Protein AF-A0A535FPW2-F1 (afdb_monomer_lite)

pLDDT: mean 88.95, std 12.65, range [50.31, 97.12]

Radius of gyration: 19.44 Å; chains: 1; bounding box: 48×42×48 Å

Secondary structure (DSSP, 8-state):
-HHHHHTT---PPPSSHHHHHHHHHHHHHHHT--S---PPPTT-HHHHHHT-SS---EEE-TTS-EEEEPPSTTTT--HHHHHHHHHHHHHHHHHHHHHTT-----

Structure (mmCIF, N/CA/C/O backbone):
data_AF-A0A535FPW2-F1
#
_entry.id   AF-A0A535FPW2-F1
#
loop_
_atom_site.group_PDB
_atom_site.id
_atom_site.type_symbol
_atom_site.label_atom_id
_atom_site.label_alt_id
_atom_site.label_comp_id
_atom_site.label_asym_id
_atom_site.label_entity_id
_atom_site.label_seq_id
_atom_site.pdbx_PDB_ins_code
_atom_site.Cartn_x
_atom_site.Cartn_y
_atom_site.Cartn_z
_atom_site.occupancy
_atom_site.B_iso_or_equiv
_atom_site.auth_seq_id
_atom_site.auth_comp_id
_atom_site.auth_asym_id
_atom_site.auth_atom_id
_atom_site.pdbx_PDB_model_num
ATOM 1 N N . MET A 1 1 ? 10.586 -16.658 -7.706 1.00 62.81 1 MET A N 1
ATOM 2 C CA . MET A 1 1 ? 10.755 -16.049 -9.047 1.00 62.81 1 MET A CA 1
ATOM 3 C C . MET A 1 1 ? 9.951 -16.788 -10.113 1.00 62.81 1 MET A C 1
ATOM 5 O O . MET A 1 1 ? 9.350 -16.128 -10.947 1.00 62.81 1 MET A O 1
ATOM 9 N N . GLU A 1 2 ? 9.860 -18.121 -10.050 1.00 83.56 2 GLU A N 1
ATOM 10 C CA . GLU A 1 2 ? 9.087 -18.947 -10.998 1.00 83.56 2 GLU A CA 1
ATOM 11 C C . GLU A 1 2 ? 7.618 -18.522 -11.177 1.00 83.56 2 GLU A C 1
ATOM 13 O O . GLU A 1 2 ? 7.152 -18.475 -12.311 1.00 83.56 2 GLU A O 1
ATOM 18 N N . SER A 1 3 ? 6.911 -18.124 -10.105 1.00 84.94 3 SER A N 1
ATOM 19 C CA . SER A 1 3 ? 5.524 -17.622 -10.218 1.00 84.94 3 SER A CA 1
ATOM 20 C C . SER A 1 3 ? 5.427 -16.405 -11.136 1.00 84.94 3 SER A C 1
ATOM 22 O O . SER A 1 3 ? 4.602 -16.383 -12.036 1.00 84.94 3 SER A O 1
ATOM 24 N N . ASN A 1 4 ? 6.332 -15.430 -10.998 1.00 86.62 4 ASN A N 1
ATOM 25 C CA . ASN A 1 4 ? 6.296 -14.220 -11.823 1.00 86.62 4 ASN A CA 1
ATOM 26 C C . ASN A 1 4 ? 6.556 -14.523 -13.307 1.00 86.62 4 ASN A C 1
ATOM 28 O O . ASN A 1 4 ? 5.999 -13.853 -14.174 1.00 86.62 4 ASN A O 1
ATOM 32 N N . ILE A 1 5 ? 7.389 -15.529 -13.598 1.00 90.19 5 ILE A N 1
ATOM 33 C CA . ILE A 1 5 ? 7.633 -16.011 -14.965 1.00 90.19 5 ILE A CA 1
ATOM 34 C C . ILE A 1 5 ? 6.367 -16.680 -15.510 1.00 90.19 5 ILE A C 1
ATOM 36 O O . ILE A 1 5 ? 5.913 -16.343 -16.603 1.00 90.19 5 ILE A O 1
ATOM 40 N N . LYS A 1 6 ? 5.766 -17.590 -14.737 1.00 89.75 6 LYS A N 1
ATOM 41 C CA . LYS A 1 6 ? 4.532 -18.292 -15.111 1.00 89.75 6 LYS A CA 1
ATOM 42 C C . LYS A 1 6 ? 3.379 -17.321 -15.376 1.00 89.75 6 LYS A C 1
ATOM 44 O O . LYS A 1 6 ? 2.689 -17.451 -16.381 1.00 89.75 6 LYS A O 1
ATOM 49 N N . ASP A 1 7 ? 3.236 -16.314 -14.523 1.00 86.31 7 ASP A N 1
ATOM 50 C CA . ASP A 1 7 ? 2.155 -15.325 -14.583 1.00 86.31 7 ASP A CA 1
ATOM 51 C C . ASP A 1 7 ? 2.475 -14.154 -15.540 1.00 86.31 7 ASP A C 1
ATOM 53 O O . ASP A 1 7 ? 1.677 -13.222 -15.713 1.00 86.31 7 ASP A O 1
ATOM 57 N N . GLN A 1 8 ? 3.646 -14.201 -16.195 1.00 87.00 8 GLN A N 1
ATOM 58 C CA . GLN A 1 8 ? 4.118 -13.202 -17.157 1.00 87.00 8 GLN A CA 1
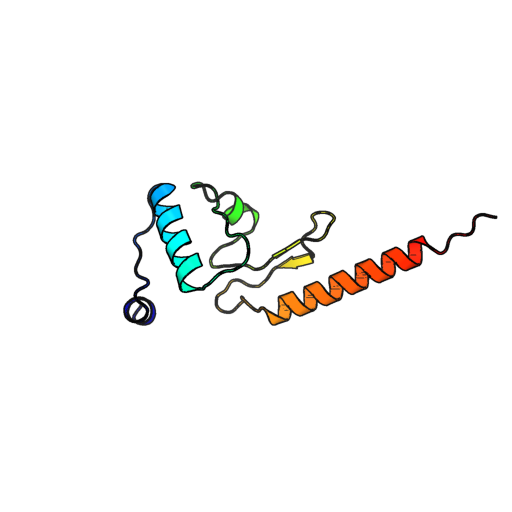ATOM 59 C C . GLN A 1 8 ? 4.091 -11.780 -16.562 1.00 87.00 8 GLN A C 1
ATOM 61 O O . GLN A 1 8 ? 3.583 -10.832 -17.168 1.00 87.00 8 GLN A O 1
ATOM 66 N N . VAL A 1 9 ? 4.577 -11.635 -15.327 1.00 89.81 9 VAL A N 1
ATOM 67 C CA . VAL A 1 9 ? 4.662 -10.374 -14.563 1.00 89.81 9 VAL A CA 1
ATOM 68 C C . VAL A 1 9 ? 6.119 -10.028 -14.251 1.00 89.81 9 VAL A C 1
ATOM 70 O O . VAL A 1 9 ? 6.514 -9.803 -13.109 1.00 89.81 9 VAL A O 1
ATOM 73 N N . LEU A 1 10 ? 6.940 -10.004 -15.299 1.00 91.62 10 LEU A N 1
ATOM 74 C CA . LEU A 1 10 ? 8.325 -9.547 -15.249 1.00 91.62 10 LEU A CA 1
ATOM 75 C C . LEU A 1 10 ? 8.391 -8.139 -15.825 1.00 91.62 10 LEU A C 1
ATOM 77 O O . LEU A 1 10 ? 8.252 -7.946 -17.030 1.00 91.62 10 LEU A O 1
ATOM 81 N N . PHE A 1 11 ? 8.605 -7.163 -14.953 1.00 89.81 11 PHE A N 1
ATOM 82 C CA . PHE A 1 11 ? 8.752 -5.764 -15.330 1.00 89.81 11 PHE A CA 1
ATOM 83 C C . PHE A 1 11 ? 10.120 -5.267 -14.874 1.00 89.81 11 PHE A C 1
ATOM 85 O O . PHE A 1 11 ? 10.589 -5.633 -13.795 1.00 89.81 11 PHE A O 1
ATOM 92 N N . ALA A 1 12 ? 10.760 -4.437 -15.695 1.00 93.00 12 ALA A N 1
ATOM 93 C CA . ALA A 1 12 ? 11.946 -3.710 -15.270 1.00 93.00 12 ALA A CA 1
ATOM 94 C C . ALA A 1 12 ? 11.567 -2.655 -14.221 1.00 93.00 12 ALA A C 1
ATOM 96 O O . ALA A 1 12 ? 10.449 -2.134 -14.233 1.00 93.00 12 ALA A O 1
ATOM 97 N N . THR A 1 13 ? 12.507 -2.320 -13.336 1.00 92.94 13 THR A N 1
ATOM 98 C CA . THR A 1 13 ? 12.333 -1.200 -12.406 1.00 92.94 13 THR A CA 1
ATOM 99 C C . THR A 1 13 ? 12.150 0.097 -13.202 1.00 92.94 13 THR A C 1
ATOM 101 O O . THR A 1 13 ? 13.048 0.435 -13.979 1.00 92.94 13 THR A O 1
ATOM 104 N N . PRO A 1 14 ? 11.036 0.830 -13.009 1.00 95.25 14 PRO A N 1
ATOM 105 C CA . PRO A 1 14 ? 10.796 2.090 -13.702 1.00 95.25 14 PRO A CA 1
ATOM 106 C C . PRO A 1 14 ? 11.856 3.144 -13.382 1.00 95.25 14 PRO A C 1
ATOM 108 O O . PRO A 1 14 ? 12.238 3.311 -12.223 1.00 95.25 14 PRO A O 1
ATOM 111 N N . LYS A 1 15 ? 12.284 3.898 -14.395 1.00 96.31 15 LYS A N 1
ATOM 112 C CA . LYS A 1 15 ? 13.288 4.971 -14.277 1.00 96.31 15 LYS A CA 1
ATOM 113 C C . LYS A 1 15 ? 12.702 6.377 -14.385 1.00 96.31 15 LYS A C 1
ATOM 115 O O . LYS A 1 15 ? 13.404 7.350 -14.130 1.00 96.31 15 LYS A O 1
ATOM 120 N N . ASN A 1 16 ? 11.432 6.482 -14.758 1.00 95.69 16 ASN A N 1
ATOM 121 C CA . ASN A 1 16 ? 10.691 7.733 -14.880 1.00 95.69 16 ASN A CA 1
ATOM 122 C C . ASN A 1 16 ? 9.193 7.498 -14.598 1.00 95.69 16 ASN A C 1
ATOM 124 O O . ASN A 1 16 ? 8.753 6.366 -14.358 1.00 95.69 16 ASN A O 1
ATOM 128 N N . GLU A 1 17 ? 8.411 8.578 -14.585 1.00 95.75 17 GLU A N 1
ATOM 129 C CA . GLU A 1 17 ? 6.974 8.522 -14.289 1.00 95.75 17 GLU A CA 1
ATOM 130 C C . GLU A 1 17 ? 6.167 7.777 -15.359 1.00 95.75 17 GLU A C 1
ATOM 132 O O . GLU A 1 17 ? 5.242 7.043 -15.013 1.00 95.75 17 GLU A O 1
ATOM 137 N N . GLU A 1 18 ? 6.542 7.888 -16.635 1.00 95.75 18 GLU A N 1
ATOM 138 C CA . GLU A 1 18 ? 5.849 7.219 -17.745 1.00 95.75 18 GLU A CA 1
ATOM 139 C C . GLU A 1 18 ? 5.973 5.694 -17.645 1.00 95.75 18 GLU A C 1
ATOM 141 O O . GLU A 1 18 ? 4.979 4.968 -17.715 1.00 95.75 18 GLU A O 1
ATOM 146 N N . GLU A 1 19 ? 7.183 5.193 -17.391 1.00 96.50 19 GLU A N 1
ATOM 147 C CA . GLU A 1 19 ? 7.441 3.772 -17.154 1.00 96.50 19 GLU A CA 1
ATOM 148 C C . GLU A 1 19 ? 6.699 3.272 -15.905 1.00 96.50 19 GLU A C 1
ATOM 150 O O . GLU A 1 19 ? 6.135 2.173 -15.907 1.00 96.50 19 GLU A O 1
ATOM 155 N N . ARG A 1 20 ? 6.642 4.084 -14.838 1.00 96.62 20 ARG A N 1
ATOM 156 C CA . ARG A 1 20 ? 5.902 3.746 -13.611 1.00 96.62 20 ARG A CA 1
ATOM 157 C C . ARG A 1 20 ? 4.406 3.630 -13.901 1.00 96.62 20 ARG A C 1
ATOM 159 O O . ARG A 1 20 ? 3.770 2.668 -13.465 1.00 96.62 20 ARG A O 1
ATOM 166 N N . ALA A 1 21 ? 3.860 4.565 -14.674 1.00 96.69 21 ALA A N 1
ATOM 167 C CA . ALA A 1 21 ? 2.471 4.545 -15.107 1.00 96.69 21 ALA A CA 1
ATOM 168 C C . ALA A 1 21 ? 2.159 3.349 -16.010 1.00 96.69 21 ALA A C 1
ATOM 170 O O . ALA A 1 21 ? 1.106 2.726 -15.858 1.00 96.69 21 ALA A O 1
ATOM 171 N N . PHE A 1 22 ? 3.082 2.966 -16.894 1.00 95.88 22 PHE A N 1
ATOM 172 C CA . PHE A 1 22 ? 2.934 1.778 -17.728 1.00 95.88 22 PHE A CA 1
ATOM 173 C C . PHE A 1 22 ? 2.793 0.500 -16.886 1.00 95.88 22 PHE A C 1
ATOM 175 O O . PHE A 1 22 ? 1.833 -0.260 -17.070 1.00 95.88 22 PHE A O 1
ATOM 182 N N . VAL A 1 23 ? 3.699 0.285 -15.923 1.00 95.75 23 VAL A N 1
ATOM 183 C CA . VAL A 1 23 ? 3.679 -0.895 -15.040 1.00 95.75 23 VAL A CA 1
ATOM 184 C C . VAL A 1 23 ? 2.425 -0.905 -14.157 1.00 95.75 23 VAL A C 1
ATOM 186 O O . VAL A 1 23 ? 1.739 -1.927 -14.070 1.00 95.75 23 VAL A O 1
ATOM 189 N N . ALA A 1 24 ? 2.061 0.231 -13.557 1.00 95.56 24 ALA A N 1
ATOM 190 C CA . ALA A 1 24 ? 0.842 0.338 -12.755 1.00 95.56 24 ALA A CA 1
ATOM 191 C C . ALA A 1 24 ? -0.427 0.100 -13.587 1.00 95.56 24 ALA A C 1
ATOM 193 O O . ALA A 1 24 ? -1.330 -0.616 -13.155 1.00 95.56 24 ALA A O 1
ATOM 194 N N . GLY A 1 25 ? -0.479 0.622 -14.814 1.00 95.69 25 GLY A N 1
ATOM 195 C CA . GLY A 1 25 ? -1.580 0.375 -15.740 1.00 95.69 25 GLY A CA 1
ATOM 196 C C . GLY A 1 25 ? -1.726 -1.107 -16.091 1.00 95.69 25 GLY A C 1
ATOM 197 O O . GLY A 1 25 ? -2.847 -1.615 -16.171 1.00 95.69 25 GLY A O 1
ATOM 198 N N . ALA A 1 26 ? -0.614 -1.828 -16.264 1.00 94.75 26 ALA A N 1
ATOM 199 C CA . ALA A 1 26 ? -0.642 -3.276 -16.458 1.00 94.75 26 ALA A CA 1
ATOM 200 C C . ALA A 1 26 ? -1.210 -4.006 -15.227 1.00 94.75 26 ALA A C 1
ATOM 202 O O . ALA A 1 26 ? -2.040 -4.901 -15.391 1.00 94.75 26 ALA A O 1
ATOM 203 N N . CYS A 1 27 ? -0.826 -3.590 -14.015 1.00 94.12 27 CYS A N 1
ATOM 204 C CA . CYS A 1 27 ? -1.354 -4.121 -12.755 1.00 94.12 27 CYS A CA 1
ATOM 205 C C . CYS A 1 27 ? -2.877 -3.925 -12.640 1.00 94.12 27 CYS A C 1
ATOM 207 O O . CYS A 1 27 ? -3.613 -4.900 -12.477 1.00 94.12 27 CYS A O 1
ATOM 209 N N . VAL A 1 28 ? -3.362 -2.691 -12.830 1.00 96.56 28 VAL A N 1
ATOM 210 C CA . VAL A 1 28 ? -4.795 -2.343 -12.780 1.00 96.56 28 VAL A CA 1
ATOM 211 C C . VAL A 1 28 ? -5.613 -3.195 -13.748 1.00 96.56 28 VAL A C 1
ATOM 213 O O . VAL A 1 28 ? -6.652 -3.736 -13.366 1.00 96.56 28 VAL A O 1
ATOM 216 N N . ARG A 1 29 ? -5.133 -3.360 -14.989 1.00 94.75 29 ARG A N 1
ATOM 217 C CA . ARG A 1 29 ? -5.816 -4.169 -16.008 1.00 94.75 29 ARG A CA 1
ATOM 218 C C . ARG A 1 29 ? -5.809 -5.658 -15.670 1.00 94.75 29 ARG A C 1
ATOM 220 O O . ARG A 1 29 ? -6.866 -6.277 -15.724 1.00 94.75 29 ARG A O 1
ATOM 227 N N . LYS A 1 30 ? -4.652 -6.229 -15.308 1.00 93.50 30 LYS A N 1
ATOM 228 C CA . LYS A 1 30 ? -4.525 -7.667 -15.007 1.00 93.50 30 LYS A CA 1
ATOM 229 C C . LYS A 1 30 ? -5.327 -8.084 -13.773 1.00 93.50 30 LYS A C 1
ATOM 231 O O . LYS A 1 30 ? -5.935 -9.146 -13.790 1.00 93.50 30 LYS A O 1
ATOM 236 N N . LEU A 1 31 ? -5.346 -7.256 -12.727 1.00 92.88 31 LEU A N 1
ATOM 237 C CA . LEU A 1 31 ? -6.097 -7.528 -11.495 1.00 92.88 31 LEU A CA 1
ATOM 238 C C . LEU A 1 31 ? -7.566 -7.084 -11.571 1.00 92.88 31 LEU A C 1
ATOM 240 O O . LEU A 1 31 ? -8.336 -7.352 -10.653 1.00 92.88 31 LEU A O 1
ATOM 244 N N . GLY A 1 32 ? -7.964 -6.393 -12.643 1.00 96.00 32 GLY A N 1
ATOM 245 C CA . GLY A 1 32 ? -9.330 -5.910 -12.819 1.00 96.00 32 GLY A CA 1
ATOM 246 C C . GLY A 1 32 ? -9.762 -4.896 -11.758 1.00 96.00 32 GLY A C 1
ATOM 247 O O . GLY A 1 32 ? -10.941 -4.875 -11.401 1.00 96.00 32 GLY A O 1
ATOM 248 N N . ILE A 1 33 ? -8.837 -4.069 -11.256 1.00 95.25 33 ILE A N 1
ATOM 249 C CA . ILE A 1 33 ? -9.103 -3.082 -10.199 1.00 95.25 33 ILE A CA 1
ATOM 250 C C . ILE A 1 33 ? -10.206 -2.117 -10.657 1.00 95.25 33 ILE A C 1
ATOM 252 O O . ILE A 1 33 ? -10.130 -1.536 -11.740 1.00 95.25 33 ILE A O 1
ATOM 256 N N . LYS A 1 34 ? -11.253 -1.975 -9.834 1.00 95.69 34 LYS A N 1
ATOM 257 C CA . LYS A 1 34 ? -12.453 -1.169 -10.142 1.00 95.69 34 LYS A CA 1
ATOM 258 C C . LYS A 1 34 ? -12.532 0.155 -9.392 1.00 95.69 34 LYS A C 1
ATOM 260 O O . LYS A 1 34 ? -13.358 0.994 -9.731 1.00 95.69 34 LYS A O 1
ATOM 265 N N 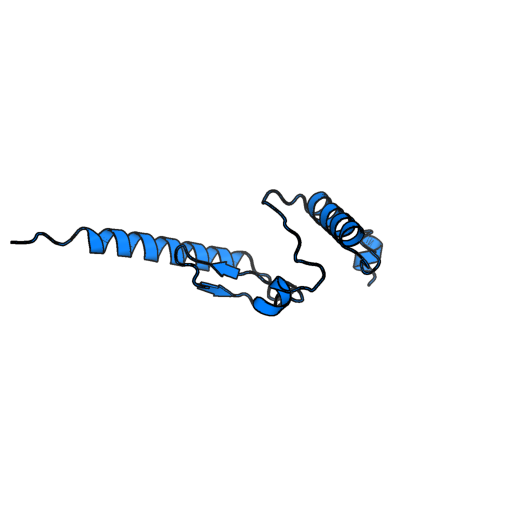. PHE A 1 35 ? -11.703 0.330 -8.373 1.00 94.06 35 PHE A N 1
ATOM 266 C CA . PHE A 1 35 ? -11.597 1.579 -7.629 1.00 94.06 35 PHE A CA 1
ATOM 267 C C . PHE A 1 35 ? -10.474 2.452 -8.209 1.00 94.06 35 PHE A C 1
ATOM 269 O O . PHE A 1 35 ? -9.594 1.927 -8.898 1.00 94.06 35 PHE A O 1
ATOM 276 N N . PRO A 1 36 ? -10.487 3.773 -7.954 1.00 96.81 36 PRO A N 1
ATOM 277 C CA . PRO A 1 36 ? -9.434 4.664 -8.424 1.00 96.81 36 PRO A CA 1
ATOM 278 C C . PRO A 1 36 ? -8.048 4.179 -7.988 1.00 96.81 36 PRO A C 1
ATOM 280 O O . PRO A 1 36 ? -7.800 3.957 -6.804 1.00 96.81 36 PRO A O 1
ATOM 283 N N . ALA A 1 37 ? -7.149 4.030 -8.958 1.00 96.44 37 ALA A N 1
ATOM 284 C CA . ALA A 1 37 ? -5.744 3.734 -8.730 1.00 96.44 37 ALA A CA 1
ATOM 285 C C . ALA A 1 37 ? -4.928 4.980 -9.074 1.00 96.44 37 ALA A C 1
ATOM 287 O O . ALA A 1 37 ? -5.045 5.520 -10.174 1.00 96.44 37 ALA A O 1
ATOM 288 N N . VAL A 1 38 ? -4.118 5.433 -8.125 1.00 96.00 38 VAL A N 1
ATOM 289 C CA . VAL A 1 38 ? -3.249 6.605 -8.268 1.00 96.00 38 VAL A CA 1
ATOM 290 C C . VAL A 1 38 ? -1.792 6.192 -8.113 1.00 96.00 38 VAL A C 1
ATOM 292 O O . VAL A 1 38 ? -1.490 5.147 -7.533 1.00 96.00 38 VAL A O 1
ATOM 295 N N . LEU A 1 39 ? -0.892 7.007 -8.652 1.00 96.25 39 LEU A N 1
ATOM 296 C CA . LEU A 1 39 ? 0.546 6.814 -8.522 1.00 96.25 39 LEU A CA 1
ATOM 297 C C . LEU A 1 39 ? 1.096 7.730 -7.440 1.00 96.25 39 LEU A C 1
ATOM 299 O O . LEU A 1 39 ? 0.761 8.912 -7.397 1.00 96.25 39 LEU A O 1
ATOM 303 N N . ASP A 1 40 ? 1.978 7.181 -6.610 1.00 95.88 40 ASP A N 1
ATOM 304 C CA . ASP A 1 40 ? 2.861 8.009 -5.801 1.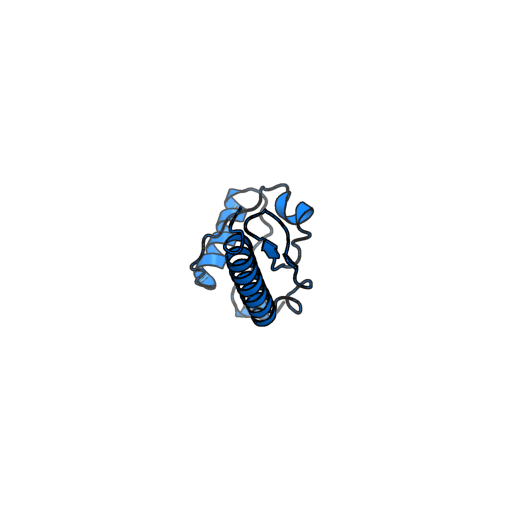00 95.88 40 ASP A CA 1
ATOM 305 C C . ASP A 1 40 ? 3.845 8.753 -6.711 1.00 95.88 40 ASP A C 1
ATOM 307 O O . ASP A 1 40 ? 4.224 8.261 -7.783 1.00 95.88 40 ASP A O 1
ATOM 311 N N . GLN A 1 41 ? 4.285 9.918 -6.247 1.00 93.50 41 GLN A N 1
ATOM 312 C CA . GLN A 1 41 ? 5.334 10.689 -6.901 1.00 93.50 41 GLN A CA 1
ATOM 313 C C . GLN A 1 41 ? 6.593 9.835 -7.061 1.00 93.50 41 GLN A C 1
ATOM 315 O O . GLN A 1 41 ? 6.846 8.913 -6.278 1.00 93.50 41 GLN A O 1
ATOM 320 N N . PHE A 1 42 ? 7.435 10.161 -8.045 1.00 93.69 42 PHE A N 1
ATOM 321 C CA . PHE A 1 42 ? 8.622 9.348 -8.313 1.00 93.69 42 PHE A CA 1
ATOM 322 C C . PHE A 1 42 ? 9.580 9.248 -7.107 1.00 93.69 42 PHE A C 1
ATOM 324 O O . PHE A 1 42 ? 10.242 8.226 -6.929 1.00 93.69 42 PHE A O 1
ATOM 331 N N . GLY A 1 43 ? 9.581 10.269 -6.239 1.00 95.06 43 GLY A N 1
ATOM 332 C CA . GLY A 1 43 ? 10.320 10.310 -4.972 1.00 95.06 43 GLY A CA 1
ATOM 333 C C . GLY A 1 43 ? 9.739 9.468 -3.826 1.00 95.06 43 GLY A C 1
ATOM 334 O O . GLY A 1 43 ? 10.304 9.490 -2.737 1.00 95.06 43 GLY A O 1
ATOM 335 N N . ASN A 1 44 ? 8.649 8.726 -4.048 1.00 95.00 44 ASN A N 1
ATOM 336 C CA . ASN A 1 44 ? 8.031 7.809 -3.080 1.00 95.00 44 ASN A CA 1
ATOM 337 C C . ASN A 1 44 ? 7.617 8.491 -1.757 1.00 95.00 44 ASN A C 1
ATOM 339 O O . ASN A 1 44 ? 7.864 7.962 -0.671 1.00 95.00 44 ASN A O 1
ATOM 343 N N . SER A 1 45 ? 7.071 9.709 -1.823 1.00 97.12 45 SER A N 1
ATOM 344 C CA . SER A 1 45 ? 6.742 10.505 -0.633 1.00 97.12 45 SER A CA 1
ATOM 345 C C . SER A 1 45 ? 5.573 9.909 0.156 1.00 97.12 45 SER A C 1
ATOM 347 O O . SER A 1 45 ? 5.618 9.866 1.388 1.00 97.12 45 SER A O 1
ATOM 349 N N . THR A 1 46 ? 4.555 9.386 -0.533 1.00 96.56 46 THR A N 1
ATOM 350 C CA . THR A 1 46 ? 3.409 8.724 0.106 1.00 96.56 46 THR A CA 1
ATOM 351 C C . THR A 1 46 ? 3.822 7.392 0.719 1.00 96.56 46 THR A C 1
ATOM 353 O O . THR A 1 46 ? 3.444 7.095 1.853 1.00 96.56 46 THR A O 1
ATOM 356 N N . GLU A 1 47 ? 4.623 6.600 -0.000 1.00 96.06 47 GLU A N 1
ATOM 357 C CA . GLU A 1 47 ? 5.164 5.340 0.510 1.00 96.06 47 GLU A CA 1
ATOM 358 C C . GLU A 1 47 ? 5.920 5.564 1.824 1.00 96.06 47 GLU A C 1
ATOM 360 O O . GLU A 1 47 ? 5.607 4.895 2.807 1.00 96.06 47 GLU A O 1
ATOM 365 N N . GLN A 1 48 ? 6.821 6.549 1.882 1.00 97.12 48 GLN A N 1
ATOM 366 C CA . GLN A 1 48 ? 7.596 6.857 3.087 1.00 97.12 48 GLN A CA 1
ATOM 367 C C . GLN A 1 48 ? 6.706 7.324 4.243 1.00 97.12 48 GLN A C 1
ATOM 369 O O . GLN A 1 48 ? 6.826 6.817 5.360 1.00 97.12 48 GLN A O 1
ATOM 374 N N . ALA A 1 49 ? 5.771 8.245 3.978 1.00 97.06 49 ALA A N 1
ATOM 375 C CA . ALA A 1 49 ? 4.855 8.764 4.995 1.00 97.06 49 ALA A CA 1
ATOM 376 C C . ALA A 1 49 ? 3.963 7.665 5.604 1.00 97.06 49 ALA A C 1
ATOM 378 O O . ALA A 1 49 ? 3.622 7.722 6.786 1.00 97.06 49 ALA A O 1
ATOM 379 N N . TYR A 1 50 ? 3.617 6.644 4.816 1.00 96.38 50 TYR A N 1
ATOM 380 C CA . TYR A 1 50 ? 2.747 5.544 5.230 1.00 96.38 50 TYR A CA 1
ATOM 381 C C . TYR A 1 50 ? 3.482 4.212 5.416 1.00 96.38 50 TYR A C 1
ATOM 383 O O . TYR A 1 50 ? 2.834 3.192 5.661 1.00 96.38 50 TYR A O 1
ATOM 391 N N . THR A 1 51 ? 4.816 4.157 5.369 1.00 95.81 51 THR A N 1
ATOM 392 C CA . THR A 1 51 ? 5.592 2.896 5.418 1.00 95.81 51 THR A CA 1
ATOM 393 C C . THR A 1 51 ? 4.972 1.810 4.520 1.00 95.81 51 THR A C 1
ATOM 395 O O . THR A 1 51 ? 4.619 0.717 4.983 1.00 95.81 51 THR A O 1
ATOM 398 N N . GLY A 1 52 ? 4.687 2.201 3.275 1.00 93.81 52 GLY A N 1
ATOM 399 C CA . GLY A 1 52 ? 3.807 1.499 2.343 1.00 93.81 52 GLY A CA 1
ATOM 400 C C . GLY A 1 52 ? 4.378 0.189 1.812 1.00 93.81 52 GLY A C 1
ATOM 401 O O . GLY A 1 52 ? 3.611 -0.696 1.441 1.00 93.81 52 GLY A O 1
ATOM 402 N N . TRP A 1 53 ? 5.701 0.035 1.812 1.00 92.81 53 TRP A N 1
ATOM 403 C CA . TRP A 1 53 ? 6.363 -1.180 1.353 1.00 92.81 53 TRP A CA 1
ATOM 404 C C . TRP A 1 53 ? 6.225 -2.359 2.349 1.00 92.81 53 TRP A C 1
ATOM 406 O O . TRP A 1 53 ? 6.282 -2.154 3.573 1.00 92.81 53 TRP A O 1
ATOM 416 N N . 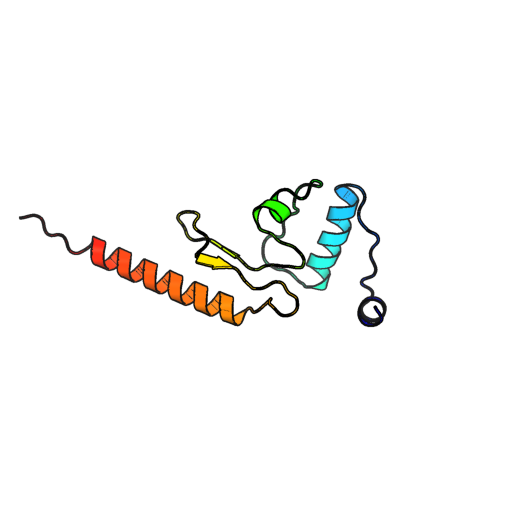PRO A 1 54 ? 6.093 -3.620 1.877 1.00 91.19 54 PRO A N 1
ATOM 417 C CA . PRO A 1 54 ? 5.928 -4.050 0.477 1.00 91.19 54 PRO A CA 1
ATOM 418 C C . PRO A 1 54 ? 4.526 -3.774 -0.091 1.00 91.19 54 PRO A C 1
ATOM 420 O O . PRO A 1 54 ? 4.387 -3.505 -1.279 1.00 91.19 54 PRO A O 1
ATOM 423 N N . ASP A 1 55 ? 3.512 -3.792 0.765 1.00 92.94 55 ASP A N 1
ATOM 424 C CA . ASP A 1 55 ? 2.135 -3.359 0.544 1.00 92.94 55 ASP A CA 1
ATOM 425 C C . ASP A 1 55 ? 1.471 -3.124 1.915 1.00 92.94 55 ASP A C 1
ATOM 427 O O . ASP A 1 55 ? 1.868 -3.695 2.943 1.00 92.94 55 ASP A O 1
ATOM 431 N N . ARG A 1 56 ? 0.461 -2.247 1.947 1.00 95.00 56 ARG A N 1
ATOM 432 C CA . ARG A 1 56 ? -0.274 -1.877 3.163 1.00 95.00 56 ARG A CA 1
ATOM 433 C C . ARG A 1 56 ? -1.730 -1.577 2.882 1.00 95.00 56 ARG A C 1
ATOM 435 O O . ARG A 1 56 ? -2.071 -0.990 1.860 1.00 95.00 56 ARG A O 1
ATOM 442 N N . ILE A 1 57 ? -2.560 -1.877 3.872 1.00 96.06 57 ILE A N 1
ATOM 443 C CA . ILE A 1 57 ? -3.934 -1.403 3.960 1.00 96.06 57 ILE A CA 1
ATOM 444 C C . ILE A 1 57 ? -4.014 -0.397 5.105 1.00 96.06 57 ILE A C 1
ATOM 446 O O . ILE A 1 57 ? -3.595 -0.684 6.230 1.00 96.06 57 ILE A O 1
ATOM 450 N N . TYR A 1 58 ? -4.590 0.763 4.813 1.00 96.81 58 TYR A N 1
ATOM 451 C CA . TYR A 1 58 ? -4.931 1.783 5.793 1.00 96.81 58 TYR A CA 1
ATOM 452 C C . TYR A 1 58 ? -6.430 2.061 5.748 1.00 96.81 58 TYR A C 1
ATOM 454 O O . TYR A 1 58 ? -7.021 2.094 4.670 1.00 96.81 58 TYR A O 1
ATOM 462 N N . LEU A 1 59 ? -7.030 2.295 6.915 1.00 96.62 59 LEU A N 1
ATOM 463 C CA . LEU A 1 59 ? -8.351 2.906 7.029 1.00 96.62 59 LEU A CA 1
ATOM 464 C C . LEU A 1 59 ? -8.192 4.275 7.674 1.00 96.62 59 LEU A C 1
ATOM 466 O O . LEU A 1 59 ? -7.664 4.379 8.783 1.00 96.62 59 LEU A O 1
ATOM 470 N N . ILE A 1 60 ? -8.655 5.308 6.981 1.00 95.75 60 ILE A N 1
ATOM 471 C CA . ILE A 1 60 ? -8.645 6.690 7.454 1.00 95.75 60 ILE A CA 1
ATOM 472 C C . ILE A 1 60 ? -10.102 7.110 7.664 1.00 95.75 60 ILE A C 1
ATOM 474 O O . ILE A 1 60 ? -10.936 6.883 6.789 1.00 95.75 60 ILE A O 1
ATOM 478 N N . ASP A 1 61 ? -10.423 7.653 8.838 1.00 95.06 61 ASP A N 1
ATOM 479 C CA . ASP A 1 61 ? -11.774 8.124 9.148 1.00 95.06 61 ASP A CA 1
ATOM 480 C C . ASP A 1 61 ? -12.081 9.496 8.521 1.00 95.06 61 ASP A C 1
ATOM 482 O O . ASP A 1 61 ? -11.226 10.152 7.927 1.00 95.06 61 ASP A O 1
ATOM 486 N N . GLN A 1 62 ? -13.322 9.957 8.688 1.00 93.56 62 GLN A N 1
ATOM 487 C CA . GLN A 1 62 ? -13.788 11.246 8.163 1.00 93.56 62 GLN A CA 1
ATOM 488 C C . GLN A 1 62 ? -13.052 12.463 8.756 1.00 93.56 62 GLN A C 1
ATOM 490 O O . GLN A 1 62 ? -13.132 13.551 8.196 1.00 93.56 62 GLN A O 1
ATOM 495 N N . ASN A 1 63 ? -12.325 12.291 9.865 1.00 94.19 63 ASN A N 1
ATOM 496 C CA . ASN A 1 63 ? -11.523 13.333 10.507 1.00 94.19 63 ASN A CA 1
ATOM 497 C C . ASN A 1 63 ? -10.037 13.245 10.117 1.00 94.19 63 ASN A C 1
ATOM 499 O O . ASN A 1 63 ? -9.204 13.914 10.729 1.00 94.19 63 ASN A O 1
ATOM 503 N N . GLY A 1 64 ? -9.684 12.391 9.150 1.00 93.94 64 GLY A N 1
ATOM 504 C CA . GLY A 1 64 ? -8.305 12.190 8.710 1.00 93.94 64 GLY A CA 1
ATOM 505 C C . GLY A 1 64 ? -7.462 11.331 9.655 1.00 93.94 64 GLY A C 1
ATOM 506 O O . GLY A 1 64 ? -6.236 11.353 9.564 1.00 93.94 64 GLY A O 1
ATOM 507 N N . ARG A 1 65 ? -8.071 10.572 10.577 1.00 95.94 65 ARG A N 1
ATOM 508 C CA . ARG A 1 65 ? -7.337 9.714 11.520 1.00 95.94 65 ARG A CA 1
ATOM 509 C C . ARG A 1 65 ? -7.183 8.302 10.984 1.00 95.94 65 ARG A C 1
ATOM 511 O O . ARG A 1 65 ? -8.155 7.682 10.560 1.00 95.94 65 ARG A O 1
ATOM 518 N N . VAL A 1 66 ? -5.978 7.750 11.099 1.00 96.19 66 VAL A N 1
ATOM 519 C CA . VAL A 1 66 ? -5.737 6.327 10.835 1.00 96.19 66 VAL A CA 1
ATOM 520 C C . VAL A 1 66 ? -6.402 5.494 11.932 1.00 96.19 66 VAL A C 1
ATOM 522 O O . VAL A 1 66 ? -5.994 5.538 13.089 1.00 96.19 66 VAL A O 1
ATOM 525 N N . THR A 1 67 ? -7.422 4.726 11.562 1.00 96.00 67 THR A N 1
ATOM 526 C CA . THR A 1 67 ? -8.172 3.832 12.461 1.00 96.00 67 THR A CA 1
ATOM 527 C C . THR A 1 67 ? -7.787 2.366 12.291 1.00 96.00 67 THR A C 1
ATOM 529 O O . THR A 1 67 ? -8.038 1.555 13.180 1.00 96.00 67 THR A O 1
ATOM 532 N N . TYR A 1 68 ? -7.127 2.021 11.184 1.00 96.88 68 TYR A N 1
ATOM 533 C CA . TYR A 1 68 ? -6.538 0.704 10.960 1.00 96.88 68 TYR A CA 1
ATOM 534 C C . TYR A 1 68 ? -5.289 0.812 10.081 1.00 96.88 68 TYR A C 1
ATOM 536 O O . TYR A 1 68 ? -5.254 1.596 9.131 1.00 96.88 68 TYR A O 1
ATOM 544 N N . LYS A 1 69 ? -4.279 -0.001 10.405 1.00 96.19 69 LYS A N 1
ATOM 545 C CA . LYS A 1 69 ? -3.040 -0.202 9.644 1.00 96.19 69 LYS A CA 1
ATOM 546 C C . LYS A 1 69 ? -2.729 -1.696 9.625 1.00 96.19 69 LYS A C 1
ATOM 548 O O . LYS A 1 69 ? -2.557 -2.294 10.687 1.00 96.19 69 LYS A O 1
ATOM 553 N N . SER A 1 70 ? -2.615 -2.290 8.441 1.00 96.75 70 SER A N 1
ATOM 554 C CA . SER A 1 70 ? -2.269 -3.708 8.311 1.00 96.75 70 SER A CA 1
ATOM 555 C C . SER A 1 70 ? -0.796 -3.989 8.630 1.00 96.75 70 SER A C 1
ATOM 557 O O . SER A 1 70 ? 0.079 -3.116 8.555 1.00 96.75 70 SER A O 1
ATOM 559 N N . LYS A 1 71 ? -0.491 -5.261 8.913 1.00 95.94 71 LYS A N 1
ATOM 560 C CA . LYS A 1 71 ? 0.883 -5.795 8.867 1.00 95.94 71 LYS A CA 1
ATOM 561 C C . LYS A 1 71 ? 1.438 -5.745 7.426 1.00 95.94 71 LYS A C 1
ATOM 563 O O . LYS A 1 71 ? 0.640 -5.621 6.495 1.00 95.94 71 LYS A O 1
ATOM 568 N N . PRO A 1 72 ? 2.773 -5.803 7.230 1.00 95.12 72 PRO A N 1
ATOM 569 C CA . PRO A 1 72 ? 3.338 -5.785 5.883 1.00 95.12 72 PRO A CA 1
ATOM 570 C C . PRO A 1 72 ? 2.921 -7.059 5.159 1.00 95.12 72 PRO A C 1
ATOM 572 O O . PRO A 1 72 ? 2.909 -8.134 5.771 1.00 95.12 72 PRO A O 1
ATOM 575 N N . GLY A 1 73 ? 2.546 -6.956 3.891 1.00 93.06 73 GLY A N 1
ATOM 576 C CA . GLY A 1 73 ? 2.200 -8.133 3.118 1.00 93.06 73 GLY A CA 1
ATOM 577 C C . GLY A 1 73 ? 3.407 -8.841 2.486 1.00 93.06 73 GLY A C 1
ATOM 578 O O . GLY A 1 73 ? 4.558 -8.599 2.860 1.00 93.06 73 GLY A O 1
ATOM 579 N N . PRO A 1 74 ? 3.137 -9.836 1.622 1.00 89.94 74 PRO A N 1
ATOM 580 C CA . PRO A 1 74 ? 1.787 -10.288 1.260 1.00 89.94 74 PRO A CA 1
ATOM 581 C C . PRO A 1 74 ? 1.034 -10.929 2.444 1.00 89.94 74 PRO A C 1
ATOM 583 O O . PRO A 1 74 ? -0.191 -10.917 2.494 1.00 89.94 74 PRO A O 1
ATOM 586 N N . PHE A 1 75 ? 1.745 -11.429 3.462 1.00 92.38 75 PHE A N 1
ATOM 587 C CA . PHE A 1 75 ? 1.140 -12.154 4.588 1.00 92.38 75 PHE A CA 1
ATOM 588 C C . PHE A 1 75 ? 0.254 -11.298 5.504 1.00 92.38 75 PHE A C 1
ATOM 590 O O . PHE A 1 75 ? -0.692 -11.820 6.093 1.00 92.38 75 PHE A O 1
ATOM 597 N N . GLY A 1 76 ? 0.551 -10.005 5.639 1.00 92.75 76 GLY A N 1
ATOM 598 C CA . GLY A 1 76 ? -0.252 -9.038 6.384 1.00 92.75 76 GLY A CA 1
ATOM 599 C C . GLY A 1 76 ? -1.417 -8.415 5.611 1.00 92.75 76 GLY A C 1
ATOM 600 O O . GLY A 1 76 ? -2.214 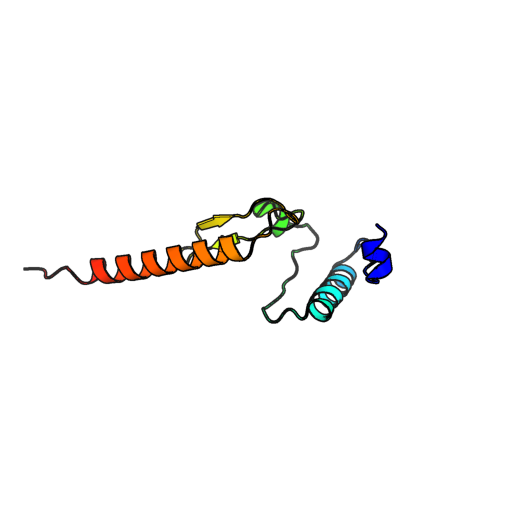-7.705 6.222 1.00 92.75 76 GLY A O 1
ATOM 601 N N . PHE A 1 77 ? -1.554 -8.675 4.308 1.00 91.81 77 PHE A N 1
ATOM 602 C CA . PHE A 1 77 ? -2.662 -8.155 3.507 1.00 91.81 77 PHE A CA 1
ATOM 603 C C . PHE A 1 77 ? -3.926 -8.996 3.760 1.00 91.81 77 PHE A C 1
ATOM 605 O O . PHE A 1 77 ? -4.109 -10.072 3.187 1.00 91.81 77 PHE A O 1
ATOM 612 N N . LYS A 1 78 ? -4.788 -8.539 4.678 1.00 94.19 78 LYS A N 1
ATOM 613 C CA . LYS A 1 78 ? -5.984 -9.268 5.138 1.00 94.19 78 LYS A CA 1
ATOM 614 C C . LYS A 1 78 ? -7.254 -8.437 4.945 1.00 94.19 78 LYS A C 1
ATOM 616 O O . LYS A 1 78 ? -7.590 -7.600 5.779 1.00 94.19 78 LYS A O 1
ATOM 621 N N . ALA A 1 79 ? -7.991 -8.707 3.866 1.00 92.44 79 ALA A N 1
ATOM 622 C CA . ALA A 1 79 ? -9.243 -8.009 3.556 1.00 92.44 79 ALA A CA 1
ATOM 623 C C . ALA A 1 79 ? -10.295 -8.137 4.679 1.00 92.44 79 ALA A C 1
ATOM 625 O O . ALA A 1 79 ? -10.976 -7.165 4.997 1.00 92.44 79 ALA A O 1
ATOM 626 N N . ASP A 1 80 ? -10.369 -9.295 5.340 1.00 96.44 80 ASP A N 1
ATOM 627 C CA . ASP A 1 80 ? -11.319 -9.530 6.435 1.00 96.44 80 ASP A CA 1
ATOM 628 C C . ASP A 1 80 ? -11.042 -8.658 7.667 1.00 96.44 80 ASP A C 1
ATOM 630 O O . ASP A 1 80 ? -11.967 -8.269 8.380 1.00 96.44 80 ASP A O 1
ATOM 634 N N . GLU A 1 81 ? -9.774 -8.333 7.940 1.00 96.31 81 GLU A N 1
ATOM 635 C CA . GLU A 1 81 ? -9.420 -7.425 9.036 1.00 96.31 81 GLU A CA 1
ATOM 636 C C . GLU A 1 81 ? -9.851 -5.990 8.723 1.00 96.31 81 GLU A C 1
ATOM 638 O O . GLU A 1 81 ? -10.435 -5.327 9.581 1.00 96.31 81 GLU A O 1
ATOM 643 N N . LEU A 1 82 ? -9.645 -5.538 7.480 1.00 95.94 82 LEU A N 1
ATOM 644 C CA . LEU A 1 82 ? -10.156 -4.247 7.019 1.00 95.94 82 LEU A CA 1
ATOM 645 C C . LEU A 1 82 ? -11.688 -4.189 7.117 1.00 95.94 82 LEU A C 1
ATOM 647 O O . LEU A 1 82 ? -12.228 -3.200 7.608 1.00 95.94 82 LEU A O 1
ATOM 651 N N . ALA A 1 83 ? -12.394 -5.241 6.693 1.00 96.19 83 ALA A N 1
ATOM 652 C CA . ALA A 1 83 ? -13.854 -5.297 6.769 1.00 96.19 83 ALA A CA 1
ATOM 653 C C . ALA A 1 83 ? -14.363 -5.166 8.217 1.00 96.19 83 ALA A C 1
ATOM 655 O O . ALA A 1 83 ? -15.308 -4.421 8.482 1.00 96.19 83 ALA A O 1
ATOM 656 N N . LYS A 1 84 ? -13.696 -5.821 9.177 1.00 96.62 84 LYS A N 1
ATOM 657 C CA . LYS A 1 84 ? -13.999 -5.682 10.614 1.00 96.62 84 LYS A CA 1
ATOM 658 C C . LYS A 1 84 ? -13.735 -4.263 11.126 1.00 96.62 84 LYS A C 1
ATOM 660 O O . LYS A 1 84 ? -14.546 -3.723 11.883 1.00 96.62 84 LYS A O 1
ATOM 665 N N . ALA A 1 85 ? -12.630 -3.646 10.704 1.00 95.62 85 ALA A N 1
ATOM 666 C CA . ALA A 1 85 ? -12.305 -2.267 11.065 1.00 95.62 85 ALA A CA 1
ATOM 667 C C . ALA A 1 85 ? -13.353 -1.277 10.525 1.00 95.62 85 ALA A C 1
ATOM 669 O O . ALA A 1 85 ? -13.827 -0.418 11.266 1.00 95.62 85 ALA A O 1
ATOM 670 N N . LEU A 1 86 ? -13.786 -1.454 9.273 1.00 95.44 86 LEU A N 1
ATOM 671 C CA . LEU A 1 86 ? -14.862 -0.675 8.654 1.00 95.44 86 LEU A CA 1
ATOM 672 C C . LEU A 1 86 ? -16.192 -0.821 9.404 1.00 95.44 86 LEU A C 1
ATOM 674 O O . LEU A 1 86 ? -16.846 0.179 9.695 1.00 95.44 86 LEU A O 1
ATOM 678 N N . ALA A 1 87 ? -16.581 -2.048 9.764 1.00 95.00 87 ALA A N 1
ATOM 679 C CA . ALA A 1 87 ? -17.797 -2.286 10.541 1.00 95.00 87 ALA A CA 1
ATOM 680 C C . ALA A 1 87 ? -17.749 -1.571 11.903 1.00 95.00 87 ALA A C 1
ATOM 682 O O . ALA A 1 87 ? -18.710 -0.913 12.298 1.00 95.00 87 ALA A O 1
ATOM 683 N N . THR A 1 88 ? -16.602 -1.633 12.584 1.00 92.38 88 THR A N 1
ATOM 684 C CA . THR A 1 88 ? -16.380 -0.946 13.867 1.00 92.38 88 THR A CA 1
ATOM 685 C C . THR A 1 88 ? -16.479 0.572 13.719 1.00 92.38 88 THR A C 1
ATOM 687 O O . THR A 1 88 ? -17.104 1.240 14.546 1.00 92.38 88 THR A O 1
ATOM 690 N N . LEU A 1 89 ? -15.903 1.127 12.649 1.00 90.88 89 LEU A N 1
ATOM 691 C CA . LEU A 1 89 ? -15.962 2.558 12.367 1.00 90.88 89 LEU A CA 1
ATOM 692 C C . LEU A 1 89 ? -17.407 3.029 12.142 1.00 90.88 89 LEU A C 1
ATOM 694 O O . LEU A 1 89 ? -17.818 4.036 12.714 1.00 90.88 89 LEU A O 1
ATOM 698 N N . ASN A 1 90 ? -18.199 2.271 11.382 1.00 86.00 90 ASN A N 1
ATOM 699 C CA . ASN A 1 90 ? -19.604 2.595 11.125 1.00 86.00 90 ASN A CA 1
ATOM 700 C C . ASN A 1 90 ? -20.456 2.574 12.405 1.00 86.00 90 ASN A C 1
ATOM 702 O O . ASN A 1 90 ? -21.289 3.460 12.601 1.00 86.00 90 ASN A O 1
ATOM 706 N N . LEU A 1 91 ? -20.214 1.611 13.301 1.00 81.19 91 LEU A N 1
ATOM 707 C CA . LEU A 1 91 ? -20.890 1.537 14.603 1.00 81.19 91 LEU A CA 1
ATOM 708 C C . LEU A 1 91 ? -20.545 2.737 15.501 1.00 81.19 91 LEU A C 1
ATOM 710 O O . LEU A 1 91 ? -21.428 3.303 16.143 1.00 81.19 91 LEU A O 1
ATOM 714 N N . SER A 1 92 ? -19.277 3.162 15.509 1.00 75.44 92 SER A N 1
ATOM 715 C CA . SER A 1 92 ? -1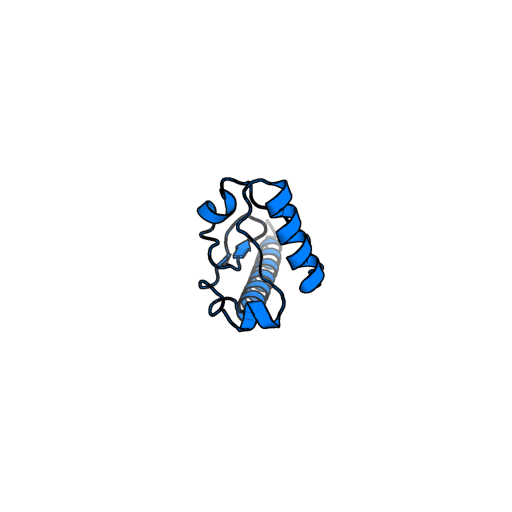8.820 4.346 16.254 1.00 75.44 92 SER A CA 1
ATOM 716 C C . SER A 1 92 ? -19.473 5.636 15.749 1.00 75.44 92 SER A C 1
ATOM 718 O O . SER A 1 92 ? -19.896 6.475 16.546 1.00 75.44 92 SER A O 1
ATOM 720 N N . THR A 1 93 ? -19.611 5.783 14.428 1.00 71.38 93 THR A N 1
ATOM 721 C CA . THR A 1 93 ? -20.293 6.934 13.820 1.00 71.38 93 THR A CA 1
ATOM 722 C C . THR A 1 93 ? -21.771 6.974 14.209 1.00 71.38 93 THR A C 1
ATOM 724 O O . THR A 1 93 ? -22.240 8.014 14.664 1.00 71.38 93 THR A O 1
ATOM 727 N N . ALA A 1 94 ? -22.486 5.846 14.123 1.00 68.44 94 ALA A N 1
ATOM 728 C CA . ALA A 1 94 ? -23.900 5.772 14.500 1.00 68.44 94 ALA A CA 1
ATOM 729 C C . ALA A 1 94 ? -24.139 6.123 15.983 1.00 68.44 94 ALA A C 1
ATOM 731 O O . ALA A 1 94 ? -25.050 6.890 16.300 1.00 68.44 94 ALA A O 1
ATOM 732 N N . ALA A 1 95 ? -23.284 5.632 16.888 1.00 66.81 95 ALA A N 1
ATOM 733 C CA . ALA A 1 95 ? -23.378 5.937 18.315 1.00 66.81 95 ALA A CA 1
ATOM 734 C C . ALA A 1 95 ? -23.148 7.431 18.619 1.00 66.81 95 ALA A C 1
ATOM 736 O O . ALA A 1 95 ? -23.885 8.016 19.413 1.00 66.81 95 ALA A O 1
ATOM 737 N N . LYS A 1 96 ? -22.175 8.073 17.953 1.00 63.12 96 LYS A N 1
ATOM 738 C CA . LYS A 1 96 ? -21.911 9.517 18.107 1.00 63.12 96 LYS A CA 1
ATOM 739 C C . LYS A 1 96 ? -23.077 10.379 17.626 1.00 63.12 96 LYS A C 1
ATOM 741 O O . LYS A 1 96 ? -23.412 11.362 18.286 1.00 63.12 96 LYS A O 1
ATOM 746 N N . THR A 1 97 ? -23.709 10.007 16.511 1.00 62.72 97 THR A N 1
ATOM 747 C CA . THR A 1 97 ? -24.903 10.699 16.002 1.00 62.72 97 THR A CA 1
ATOM 748 C C . THR A 1 97 ? -26.065 10.604 16.992 1.00 62.72 97 THR A C 1
ATOM 750 O O . THR A 1 97 ? -26.765 11.592 17.194 1.00 62.72 97 THR A O 1
ATOM 753 N N . GLN A 1 98 ? -26.228 9.465 17.672 1.00 56.31 98 GLN A N 1
ATOM 754 C CA . GLN A 1 98 ? -27.305 9.277 18.644 1.00 56.31 98 GLN A CA 1
ATOM 755 C C . GLN A 1 98 ? -27.084 10.062 19.946 1.00 56.31 98 GLN A C 1
ATOM 757 O O . GLN A 1 98 ? -28.032 10.645 20.460 1.00 56.31 98 GLN A O 1
ATOM 762 N N . THR A 1 99 ? -25.848 10.163 20.450 1.00 54.78 99 THR A N 1
ATOM 763 C CA . THR A 1 99 ? -25.543 10.986 21.639 1.00 54.78 99 THR A CA 1
ATOM 764 C C . THR A 1 99 ? -25.668 12.491 21.395 1.00 54.78 99 THR A C 1
ATOM 766 O O . THR A 1 99 ? -25.997 13.224 22.319 1.00 54.78 99 THR A O 1
ATOM 769 N N . ALA A 1 100 ? -25.460 12.966 20.162 1.00 56.91 100 ALA A N 1
ATOM 770 C CA . ALA A 1 100 ? -25.626 14.383 19.818 1.00 56.91 100 ALA A CA 1
ATOM 771 C C . ALA A 1 100 ? -27.103 14.827 19.725 1.00 56.91 100 ALA A C 1
ATOM 773 O O . ALA A 1 100 ? -27.376 16.020 19.634 1.00 56.91 100 ALA A O 1
ATOM 774 N N . GLN A 1 101 ? -28.051 13.883 19.740 1.00 54.59 101 GLN A N 1
ATOM 775 C CA . GLN A 1 101 ? -29.493 14.138 19.649 1.00 54.59 101 GLN A CA 1
ATOM 776 C C . GLN A 1 101 ? -30.203 14.185 21.014 1.00 54.59 101 GLN A C 1
ATOM 778 O O . GLN A 1 101 ? -31.390 14.498 21.066 1.00 54.59 101 GLN A O 1
ATOM 783 N N . ILE A 1 102 ? -29.494 13.903 22.113 1.00 54.94 102 ILE A N 1
ATOM 784 C CA . ILE A 1 102 ? -30.044 13.869 23.476 1.00 54.94 102 ILE A CA 1
ATOM 785 C C . ILE A 1 102 ? -29.567 15.102 24.253 1.00 54.94 102 ILE A C 1
ATOM 787 O O . ILE A 1 102 ? -28.814 14.991 25.212 1.00 54.94 102 ILE A O 1
ATOM 791 N N . ASP A 1 103 ? -29.970 16.293 23.818 1.00 55.22 103 ASP A N 1
ATOM 792 C CA . ASP A 1 103 ? -29.808 17.503 24.632 1.00 55.22 103 ASP A CA 1
ATOM 793 C C . ASP A 1 103 ? -31.057 18.390 24.506 1.00 55.22 103 ASP A C 1
ATOM 795 O O . ASP A 1 103 ? -31.116 19.281 23.653 1.00 55.22 103 ASP A O 1
ATOM 799 N N . PRO A 1 104 ? -32.113 18.141 25.304 1.00 55.69 104 PRO A N 1
ATOM 800 C CA . PRO A 1 104 ? -33.143 19.137 25.511 1.00 55.69 104 PRO A CA 1
ATOM 801 C C . PRO A 1 104 ? -32.590 20.146 26.524 1.00 55.69 104 PRO A C 1
ATOM 803 O O . PRO A 1 104 ? -32.549 19.885 27.726 1.00 55.69 104 PRO A O 1
ATOM 806 N N . ARG A 1 105 ? -32.131 21.303 26.032 1.00 50.31 105 ARG A N 1
ATOM 807 C CA . ARG A 1 105 ? -31.903 22.463 26.904 1.00 50.31 105 ARG A CA 1
ATOM 808 C C . ARG A 1 105 ? -33.224 22.851 27.602 1.00 50.31 105 ARG A C 1
ATOM 810 O O . ARG A 1 105 ? -34.278 22.658 26.993 1.00 50.31 105 ARG A O 1
ATOM 817 N N . PRO A 1 106 ? -33.150 23.346 28.852 1.00 58.50 106 PRO A N 1
ATOM 818 C CA . PRO A 1 106 ? -34.306 23.581 29.719 1.00 58.50 106 PRO A CA 1
ATOM 819 C C . PRO A 1 106 ? -35.242 24.681 29.214 1.00 58.50 106 PRO A C 1
ATOM 821 O O . PRO A 1 106 ? -34.762 25.593 28.500 1.00 58.50 106 PRO A O 1
#

Foldseek 3Di:
DVVCVVVVPDADDDPDPVSVCVSVVVVCVVVVPDDDDDDDDPVCPVCVVLVQPPHWDFDADPVRDTQDIFDHDPPRPDPVVVVVSVVVRVVVVVVVVVVVPPDDDD

Sequence (106 aa):
MESNIKDQVLFATPKNEEERAFVAGACVRKLGIKFPAVLDQFGNSTEQAYTGWPDRIYLIDQNGRVTYKSKPGPFGFKADELAKALATLNLSTAAKTQTAQIDPRP